Protein AF-A0A7S1SVS2-F1 (afdb_monomer_lite)

Radius of gyration: 29.64 Å; chains: 1; bounding box: 58×29×79 Å

Foldseek 3Di:
DPDDPDPPCDLVNLVVVLVVVCVVLPCVVPVVDPCSVVSNVVSVVVSVQVNDPVSSVVVVVVVVVVVVVVVVVVVVVVVVVVVVVVVVVVVVVVVVVVVVVVVVVVVD

Organism: NCBI:txid63592

InterPro domains:
  IPR001623 DnaJ domain [PF00226] (7-60)
  IPR001623 DnaJ domain [PR00625] (18-33)
  IPR001623 DnaJ domain [PR00625] (35-55)
  IPR001623 DnaJ domain [PS50076] (1-63)
  IPR001623 DnaJ domain [SM00271] (1-55)
  IPR001623 DnaJ domain [cd06257] (3-52)
  IPR036869 Chaperone J-domain superfamily [G3DSA:1.10.287.110] (1-58)
  IPR036869 Chaperone J-domain superfamily [SSF46565] (2-57)
  IPR052094 Pre-mRNA-splicing and ERAD-associated protein [PTHR44313] (6-105)

pLDDT: mean 78.22, std 8.76, range [51.66, 93.31]

Structure (mmCIF, N/CA/C/O backbone):
data_AF-A0A7S1SVS2-F1
#
_entry.id   AF-A0A7S1SVS2-F1
#
loop_
_atom_site.group_PDB
_atom_site.id
_atom_site.type_symbol
_atom_site.label_atom_id
_atom_site.label_alt_id
_atom_site.label_comp_id
_atom_site.label_asym_id
_atom_site.label_entity_id
_atom_site.label_seq_id
_atom_site.pdbx_PDB_ins_code
_atom_site.Cartn_x
_atom_site.Cartn_y
_atom_site.Cartn_z
_atom_site.occupancy
_atom_site.B_iso_or_equiv
_atom_site.auth_seq_id
_atom_site.auth_comp_id
_atom_site.auth_asym_id
_atom_site.auth_atom_id
_atom_site.pdbx_PDB_model_num
ATOM 1 N N . LEU A 1 1 ? 12.843 1.564 -6.900 1.00 57.34 1 LEU A N 1
ATOM 2 C CA . LEU A 1 1 ? 12.926 2.837 -7.658 1.00 57.34 1 LEU A CA 1
ATOM 3 C C . LEU A 1 1 ? 13.329 4.053 -6.814 1.00 57.34 1 LEU A C 1
ATOM 5 O O . LEU A 1 1 ? 13.690 5.053 -7.412 1.00 57.34 1 LEU A O 1
ATOM 9 N N . GLY A 1 2 ? 13.325 4.006 -5.471 1.00 54.34 2 GLY A N 1
ATOM 10 C CA . GLY A 1 2 ? 13.774 5.150 -4.651 1.00 54.34 2 GLY A CA 1
ATOM 11 C C . GLY A 1 2 ? 12.885 6.397 -4.759 1.00 54.34 2 GLY A C 1
ATOM 12 O O . GLY A 1 2 ? 13.259 7.457 -4.275 1.00 54.34 2 GLY A O 1
ATOM 13 N N . LEU A 1 3 ? 11.723 6.261 -5.400 1.00 55.53 3 LEU A N 1
ATOM 14 C CA . LEU A 1 3 ? 10.695 7.286 -5.478 1.00 55.53 3 LEU A CA 1
ATOM 15 C C . LEU A 1 3 ? 9.933 7.312 -4.152 1.00 55.53 3 LEU A C 1
ATOM 17 O O . LEU A 1 3 ? 9.664 6.258 -3.561 1.00 55.53 3 LEU A O 1
ATOM 21 N N . GLN A 1 4 ? 9.610 8.516 -3.687 1.00 51.66 4 GLN A N 1
ATOM 22 C CA . GLN A 1 4 ? 8.736 8.712 -2.538 1.00 51.66 4 GLN A CA 1
ATOM 23 C C . GLN A 1 4 ? 7.386 8.048 -2.851 1.00 51.66 4 GLN A C 1
ATOM 25 O O . GLN A 1 4 ? 6.848 8.217 -3.944 1.00 51.66 4 GLN A O 1
ATOM 30 N N . LYS A 1 5 ? 6.878 7.218 -1.930 1.00 52.31 5 LYS A N 1
ATOM 31 C CA . LYS A 1 5 ? 5.584 6.540 -2.093 1.00 52.31 5 LYS A CA 1
ATOM 32 C C . LYS A 1 5 ? 4.485 7.599 -2.069 1.00 52.31 5 LYS A C 1
ATOM 34 O O . LYS A 1 5 ? 4.102 8.045 -0.993 1.00 52.31 5 LYS A O 1
ATOM 39 N N . GLY A 1 6 ? 4.002 7.997 -3.238 1.00 54.88 6 GLY A N 1
ATOM 40 C CA . GLY A 1 6 ? 2.940 8.982 -3.349 1.00 54.88 6 GLY A CA 1
ATOM 41 C C . GLY A 1 6 ? 2.463 9.178 -4.789 1.00 54.88 6 GLY A C 1
ATOM 42 O O . GLY A 1 6 ? 3.212 8.901 -5.729 1.00 54.88 6 GLY A O 1
ATOM 43 N N . PRO A 1 7 ? 1.225 9.670 -4.963 1.00 55.62 7 PRO A N 1
ATOM 44 C CA . PRO A 1 7 ? 0.603 9.888 -6.273 1.00 55.62 7 PRO A CA 1
ATOM 45 C C . PRO A 1 7 ? 1.334 10.944 -7.121 1.00 55.62 7 PRO A C 1
ATOM 47 O O . PRO A 1 7 ? 1.136 11.000 -8.336 1.00 55.62 7 PRO A O 1
ATOM 50 N N . GLU A 1 8 ? 2.197 11.743 -6.491 1.00 61.31 8 GLU A N 1
ATOM 51 C CA . GLU A 1 8 ? 2.883 12.904 -7.066 1.00 61.31 8 GLU A CA 1
ATOM 52 C C . GLU A 1 8 ? 4.022 12.557 -8.030 1.00 61.31 8 GLU A C 1
ATOM 54 O O . GLU A 1 8 ? 4.460 13.430 -8.771 1.00 61.31 8 GLU A O 1
ATOM 59 N N . ALA A 1 9 ? 4.483 11.300 -8.073 1.00 66.81 9 ALA A N 1
ATOM 60 C CA . ALA A 1 9 ? 5.496 10.899 -9.044 1.00 66.81 9 ALA A CA 1
ATOM 61 C C . ALA A 1 9 ? 4.941 11.032 -10.473 1.00 66.81 9 ALA A C 1
ATOM 63 O O . ALA A 1 9 ? 4.011 10.312 -10.871 1.00 66.81 9 ALA A O 1
ATOM 64 N N . THR A 1 10 ? 5.519 11.961 -11.232 1.00 73.50 10 THR A N 1
ATOM 65 C CA . THR A 1 10 ? 5.156 12.231 -12.628 1.00 73.50 10 THR A CA 1
ATOM 66 C C . THR A 1 10 ? 5.722 11.165 -13.571 1.00 73.50 10 THR A C 1
ATOM 68 O O . THR A 1 10 ? 6.742 10.534 -13.278 1.00 73.50 10 THR A O 1
ATOM 71 N N . ASP A 1 11 ? 5.087 10.965 -14.732 1.00 75.00 11 ASP A N 1
ATOM 72 C CA . ASP A 1 11 ? 5.569 10.048 -15.778 1.00 75.00 11 ASP A CA 1
ATOM 73 C C . ASP A 1 11 ? 7.053 10.284 -16.134 1.00 75.00 11 ASP A C 1
ATOM 75 O O . ASP A 1 11 ? 7.816 9.337 -16.342 1.00 75.00 11 ASP A O 1
ATOM 79 N N . ASP A 1 12 ? 7.480 11.549 -16.175 1.00 78.50 12 ASP A N 1
ATOM 80 C CA . ASP A 1 12 ? 8.862 11.946 -16.453 1.00 78.50 12 ASP A CA 1
ATOM 81 C C . ASP A 1 12 ? 9.835 11.525 -15.344 1.00 78.50 12 ASP A C 1
ATOM 83 O O . ASP A 1 12 ? 10.927 11.021 -15.627 1.00 78.50 12 ASP A O 1
ATOM 87 N N . GLU A 1 13 ? 9.443 11.654 -14.078 1.00 79.75 13 GLU A N 1
ATOM 88 C CA . GLU A 1 13 ? 10.248 11.196 -12.944 1.00 79.75 13 GLU A CA 1
ATOM 89 C C . GLU A 1 13 ? 10.354 9.673 -12.894 1.00 79.75 13 GLU A C 1
ATOM 91 O O . GLU A 1 13 ? 11.442 9.144 -12.648 1.00 79.75 13 GLU A O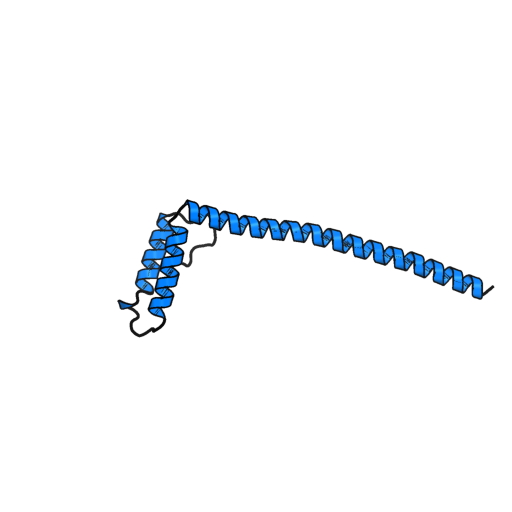 1
ATOM 96 N N . ILE A 1 14 ? 9.266 8.961 -13.197 1.00 80.25 14 ILE A N 1
ATOM 97 C CA . ILE A 1 14 ? 9.242 7.496 -13.288 1.00 80.25 14 ILE A CA 1
ATOM 98 C C . ILE A 1 14 ? 10.191 7.029 -14.397 1.00 80.25 14 ILE A C 1
ATOM 100 O O . ILE A 1 14 ? 11.040 6.165 -14.161 1.00 80.25 14 ILE A O 1
ATOM 104 N N . LYS A 1 15 ? 10.131 7.651 -15.581 1.00 81.50 15 LYS A N 1
ATOM 105 C CA . LYS A 1 15 ? 11.048 7.375 -16.701 1.00 81.50 15 LYS A CA 1
ATOM 106 C C . LYS A 1 15 ? 12.500 7.668 -16.343 1.00 81.50 15 LYS A C 1
ATOM 108 O O . LYS A 1 15 ? 13.385 6.862 -16.640 1.00 81.50 15 LYS A O 1
ATOM 113 N N . LYS A 1 16 ? 12.768 8.800 -15.692 1.00 83.88 16 LYS A N 1
ATOM 114 C CA . LYS A 1 16 ? 14.122 9.200 -15.285 1.00 83.88 16 LYS A CA 1
ATOM 115 C C . LYS A 1 16 ? 14.696 8.253 -14.230 1.00 83.88 16 LYS A C 1
ATOM 117 O O . LYS A 1 16 ? 15.849 7.832 -14.350 1.00 83.88 16 LYS A O 1
ATOM 122 N N . ALA A 1 17 ? 13.895 7.872 -13.236 1.00 83.75 17 ALA A N 1
ATOM 123 C CA . ALA A 1 17 ? 14.273 6.911 -12.207 1.00 83.75 17 ALA A CA 1
ATOM 124 C C . ALA A 1 17 ? 14.500 5.513 -12.794 1.00 83.75 17 ALA A C 1
ATOM 126 O O . ALA A 1 17 ? 15.510 4.886 -12.472 1.00 83.75 17 ALA A O 1
ATOM 127 N N . TYR A 1 18 ? 13.627 5.056 -13.700 1.00 84.88 18 TYR A N 1
ATOM 128 C CA . TYR A 1 18 ? 13.787 3.785 -14.407 1.00 84.88 18 TYR A CA 1
ATOM 129 C C . TYR A 1 18 ? 15.092 3.746 -15.195 1.00 84.88 18 TYR A C 1
ATOM 131 O O . TYR A 1 18 ? 15.897 2.851 -14.970 1.00 84.88 18 TYR A O 1
ATOM 139 N N . ARG A 1 19 ? 15.373 4.754 -16.033 1.00 84.19 19 ARG A N 1
ATOM 140 C CA . ARG A 1 19 ? 16.633 4.826 -16.798 1.00 84.19 19 ARG A CA 1
ATOM 141 C C . ARG A 1 19 ? 17.857 4.793 -15.884 1.00 84.19 19 ARG A C 1
ATOM 143 O O . ARG A 1 19 ? 18.804 4.055 -16.143 1.00 84.19 19 ARG A O 1
ATOM 150 N N . LYS A 1 20 ? 17.830 5.558 -14.787 1.00 85.88 20 LYS A N 1
ATOM 151 C CA . LYS A 1 20 ? 18.928 5.607 -13.812 1.00 85.88 20 LYS A CA 1
ATOM 152 C C . LYS A 1 20 ? 19.147 4.258 -13.118 1.00 85.88 20 LYS A C 1
ATOM 154 O O . LYS A 1 20 ? 20.294 3.898 -12.857 1.00 85.88 20 LYS A O 1
ATOM 159 N N . LEU A 1 21 ? 18.077 3.534 -12.796 1.00 84.31 21 LEU A N 1
ATOM 160 C CA . LEU A 1 21 ? 18.144 2.247 -12.105 1.00 84.31 21 LEU A CA 1
ATOM 161 C C . LEU A 1 21 ? 18.507 1.105 -13.067 1.00 84.31 21 LEU A C 1
ATOM 163 O O . LEU A 1 21 ? 19.356 0.283 -12.738 1.00 84.31 21 LEU A O 1
ATOM 167 N N . ALA A 1 22 ? 17.935 1.111 -14.272 1.00 84.75 22 ALA A N 1
ATOM 168 C CA . ALA A 1 22 ? 18.223 0.172 -15.350 1.00 84.75 22 ALA A CA 1
ATOM 169 C C . ALA A 1 22 ? 19.702 0.213 -15.746 1.00 84.75 22 ALA A C 1
ATOM 171 O O . ALA A 1 22 ? 20.317 -0.834 -15.872 1.00 84.75 22 ALA A O 1
ATOM 172 N N . LEU A 1 23 ? 20.307 1.402 -15.856 1.00 84.19 23 LEU A N 1
ATOM 173 C CA . LEU A 1 23 ? 21.740 1.539 -16.150 1.00 84.19 23 LEU A CA 1
ATOM 174 C C . LEU A 1 23 ? 22.647 1.028 -15.022 1.00 84.19 23 LEU A C 1
ATOM 176 O O . LEU A 1 23 ? 23.739 0.536 -15.295 1.00 84.19 23 LEU A O 1
ATOM 180 N N . GLN A 1 24 ? 22.217 1.153 -13.764 1.00 83.00 24 GLN A N 1
ATOM 181 C CA . GLN A 1 24 ? 22.976 0.662 -12.608 1.00 83.00 24 GLN A CA 1
ATOM 182 C C . GLN A 1 24 ? 22.877 -0.855 -12.456 1.00 83.00 24 GLN A C 1
ATOM 184 O O . GLN A 1 24 ? 23.851 -1.500 -12.082 1.00 83.00 24 GLN A O 1
ATOM 189 N N . LYS A 1 25 ? 21.702 -1.419 -12.742 1.00 82.31 25 LYS A N 1
ATOM 190 C CA . LYS A 1 25 ? 21.382 -2.839 -12.554 1.00 82.31 25 LYS A CA 1
ATOM 191 C C . LYS A 1 25 ? 21.366 -3.634 -13.860 1.00 82.31 25 LYS A C 1
ATOM 193 O O . LYS A 1 25 ? 20.893 -4.761 -13.875 1.00 82.31 25 LYS A O 1
ATOM 198 N N . HIS A 1 26 ? 21.889 -3.068 -14.949 1.00 82.88 26 HIS A N 1
ATOM 199 C CA . HIS A 1 26 ? 21.905 -3.735 -16.246 1.00 82.88 26 HIS A CA 1
ATOM 200 C C . HIS A 1 26 ? 22.739 -5.027 -16.174 1.00 82.88 26 HIS A C 1
ATOM 202 O O . HIS A 1 26 ? 23.865 -4.968 -15.661 1.00 82.88 26 HIS A O 1
ATOM 208 N N . PRO A 1 27 ? 22.253 -6.161 -16.710 1.00 82.19 27 PRO A N 1
ATOM 209 C CA . PRO A 1 27 ? 22.977 -7.433 -16.666 1.00 82.19 27 PRO A CA 1
ATOM 210 C C . PRO A 1 27 ? 24.329 -7.367 -17.394 1.00 82.19 27 PRO A C 1
ATOM 212 O O . PRO A 1 27 ? 25.300 -7.955 -16.935 1.00 82.19 27 PRO A O 1
ATOM 215 N N . ASP A 1 28 ? 24.439 -6.558 -18.455 1.00 84.94 28 ASP A N 1
ATOM 216 C CA . ASP A 1 28 ? 25.701 -6.347 -19.195 1.00 84.94 28 ASP A CA 1
ATOM 217 C C . ASP A 1 28 ? 26.818 -5.698 -18.354 1.00 84.94 28 ASP A C 1
ATOM 219 O O . ASP A 1 28 ? 27.992 -6.001 -18.541 1.00 84.94 28 ASP A O 1
ATOM 223 N N . LYS A 1 29 ? 26.465 -4.838 -17.386 1.00 80.38 29 LYS A N 1
ATOM 224 C CA . LYS A 1 29 ? 27.433 -4.211 -16.465 1.00 80.38 29 LYS A CA 1
ATOM 225 C C . LYS A 1 29 ? 27.632 -4.992 -15.168 1.00 80.38 29 LYS A C 1
ATOM 227 O O . LYS A 1 29 ? 28.585 -4.722 -14.449 1.00 80.38 29 LYS A O 1
ATOM 232 N N . ASN A 1 30 ? 26.744 -5.939 -14.871 1.00 81.25 30 ASN A N 1
ATOM 233 C CA . ASN A 1 30 ? 26.742 -6.735 -13.645 1.00 81.25 30 ASN A CA 1
ATOM 234 C C . ASN A 1 30 ? 26.812 -8.230 -13.977 1.00 81.25 30 ASN A C 1
ATOM 236 O O . ASN A 1 30 ? 26.060 -9.029 -13.423 1.00 81.25 30 ASN A O 1
ATOM 240 N N . ARG A 1 31 ? 27.704 -8.602 -14.902 1.00 75.94 31 ARG A N 1
ATOM 241 C CA . ARG A 1 31 ? 27.853 -9.983 -15.392 1.00 75.94 31 ARG A CA 1
ATOM 242 C C . ARG A 1 31 ? 28.301 -10.955 -14.298 1.00 75.94 31 ARG A C 1
ATOM 244 O O . ARG A 1 31 ? 28.020 -12.143 -14.396 1.00 75.94 31 ARG A O 1
ATOM 251 N N . ASP A 1 32 ? 28.947 -10.440 -13.257 1.00 81.81 32 ASP A N 1
ATOM 252 C CA . ASP A 1 32 ? 29.385 -11.187 -12.074 1.00 81.81 32 ASP A CA 1
ATOM 253 C C . ASP A 1 32 ? 28.256 -11.437 -11.059 1.00 81.81 32 ASP A C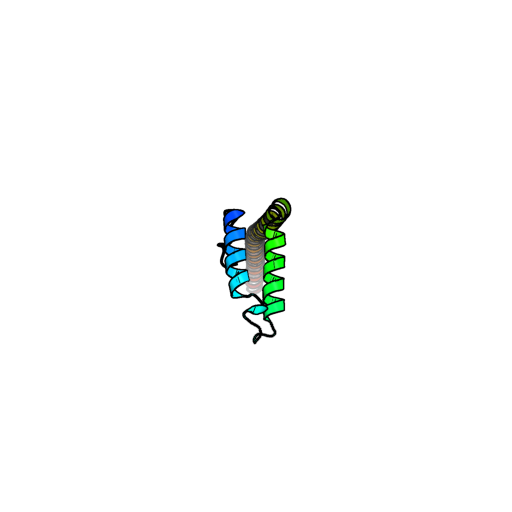 1
ATOM 255 O O . ASP A 1 32 ? 28.418 -12.223 -10.127 1.00 81.81 32 ASP A O 1
ATOM 259 N N . ASN A 1 33 ? 27.104 -10.774 -11.214 1.00 78.50 33 ASN A N 1
ATOM 260 C CA . ASN A 1 33 ? 25.958 -10.946 -10.330 1.00 78.50 33 ASN A CA 1
ATOM 261 C C . ASN A 1 33 ? 24.917 -11.876 -10.986 1.00 78.50 33 ASN A C 1
ATOM 263 O O . ASN A 1 33 ? 24.197 -11.442 -11.889 1.00 78.50 33 ASN A O 1
ATOM 267 N N . PRO A 1 34 ? 24.751 -13.121 -10.501 1.00 81.38 34 PRO A N 1
ATOM 268 C CA . PRO A 1 34 ? 23.782 -14.067 -11.059 1.00 81.38 34 PRO A CA 1
ATOM 269 C C . PRO A 1 34 ? 22.325 -13.612 -10.883 1.00 81.38 34 PRO A C 1
ATOM 271 O O . PRO A 1 34 ? 21.439 -14.095 -11.580 1.00 81.38 34 PRO A O 1
ATOM 274 N N . ASN A 1 35 ? 22.069 -12.659 -9.982 1.00 82.62 35 ASN A N 1
ATOM 275 C CA . ASN A 1 35 ? 20.740 -12.103 -9.744 1.00 82.62 35 ASN A CA 1
ATOM 276 C C . ASN A 1 35 ? 20.466 -10.828 -10.555 1.00 82.62 35 ASN A C 1
ATOM 278 O O . ASN A 1 35 ? 19.372 -10.279 -10.438 1.00 82.62 35 ASN A O 1
ATOM 282 N N . ALA A 1 36 ? 21.414 -10.343 -11.367 1.00 80.81 36 ALA A N 1
ATOM 283 C CA . ALA A 1 36 ? 21.240 -9.106 -12.132 1.00 80.81 36 ALA A CA 1
ATOM 284 C C . ALA A 1 36 ? 20.037 -9.174 -13.085 1.00 80.81 36 ALA A C 1
ATOM 286 O O . ALA A 1 36 ? 19.302 -8.199 -13.214 1.00 80.81 36 ALA A O 1
ATOM 287 N N . ASP A 1 37 ? 19.793 -10.337 -13.692 1.00 82.38 37 ASP A N 1
ATOM 288 C CA . ASP A 1 37 ? 18.634 -10.574 -14.556 1.00 82.38 37 ASP A CA 1
ATOM 289 C C . ASP A 1 37 ? 17.304 -10.510 -13.781 1.00 82.38 37 ASP A C 1
ATOM 291 O O . ASP A 1 37 ? 16.360 -9.832 -14.193 1.00 82.38 37 ASP A O 1
ATOM 295 N N . ALA A 1 38 ? 17.254 -11.128 -12.596 1.00 84.88 38 ALA A N 1
ATOM 296 C CA . ALA A 1 38 ? 16.080 -11.106 -11.726 1.00 84.88 38 ALA A CA 1
ATOM 297 C C . ALA A 1 38 ? 15.801 -9.698 -11.167 1.00 84.88 38 ALA A C 1
ATOM 299 O O . ALA A 1 38 ? 14.650 -9.252 -11.138 1.00 84.88 38 ALA A O 1
ATOM 300 N N . GLU A 1 39 ? 16.848 -8.974 -10.760 1.00 82.56 39 GLU A N 1
ATOM 301 C CA . GLU A 1 39 ? 16.747 -7.580 -10.326 1.00 82.56 39 GLU A CA 1
ATOM 302 C C . GLU A 1 39 ? 16.253 -6.684 -11.472 1.00 82.56 39 GLU A C 1
ATOM 304 O O . GLU A 1 39 ? 15.328 -5.894 -11.275 1.00 82.56 39 GLU A O 1
ATOM 309 N N . PHE A 1 40 ? 16.812 -6.832 -12.678 1.00 85.50 40 PHE A N 1
ATOM 310 C CA . PHE A 1 40 ? 16.408 -6.064 -13.857 1.00 85.50 40 PHE A CA 1
ATOM 311 C C . PHE A 1 40 ? 14.962 -6.363 -14.269 1.00 85.50 40 PHE A C 1
ATOM 313 O O . PHE A 1 40 ? 14.173 -5.439 -14.466 1.00 85.50 40 PHE A O 1
ATOM 320 N N . SER A 1 41 ? 14.575 -7.639 -14.279 1.00 85.44 41 SER A N 1
ATOM 321 C CA . SER A 1 41 ? 13.199 -8.080 -14.522 1.00 85.44 41 SER A CA 1
ATOM 322 C C . SER A 1 41 ? 12.212 -7.477 -13.517 1.00 85.44 41 SER A C 1
ATOM 324 O O . SER A 1 41 ? 11.115 -7.058 -13.889 1.00 85.44 41 SER A O 1
ATOM 326 N N . GLY A 1 42 ? 12.587 -7.389 -12.237 1.00 85.50 42 GLY A N 1
ATOM 327 C CA . GLY A 1 42 ? 11.772 -6.731 -11.212 1.00 85.50 42 GLY A CA 1
ATOM 328 C C . GLY A 1 42 ? 11.605 -5.228 -11.459 1.00 85.50 42 GLY A C 1
ATOM 329 O O . GLY A 1 42 ? 10.516 -4.683 -11.273 1.00 85.50 42 GLY A O 1
ATOM 330 N N . ILE A 1 43 ? 12.664 -4.560 -11.922 1.00 85.88 43 ILE A N 1
ATOM 331 C CA . ILE A 1 43 ? 12.643 -3.132 -12.269 1.00 85.88 43 ILE A 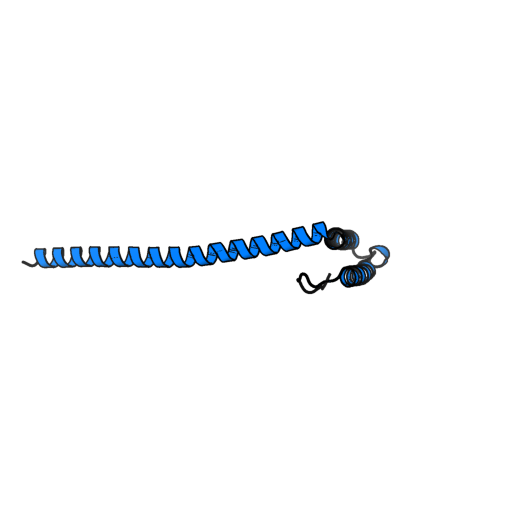CA 1
ATOM 332 C C . ILE A 1 43 ? 11.764 -2.879 -13.500 1.00 85.88 43 ILE A C 1
ATOM 334 O O . ILE A 1 43 ? 11.004 -1.910 -13.510 1.00 85.88 43 ILE A O 1
ATOM 338 N N . GLN A 1 44 ? 11.833 -3.752 -14.504 1.00 85.06 44 GLN A N 1
ATOM 339 C CA . GLN A 1 44 ? 11.031 -3.662 -15.721 1.00 85.06 44 GLN A CA 1
ATOM 340 C C . GLN A 1 44 ? 9.537 -3.836 -15.428 1.00 85.06 44 GLN A C 1
ATOM 342 O O . GLN A 1 44 ? 8.752 -2.960 -15.781 1.00 85.06 44 GLN A O 1
ATOM 347 N N . LYS A 1 45 ? 9.161 -4.868 -14.660 1.00 84.69 45 LYS A N 1
ATOM 348 C CA . LYS A 1 45 ? 7.769 -5.076 -14.218 1.00 84.69 45 LYS A CA 1
ATOM 349 C C . LYS A 1 45 ? 7.228 -3.887 -13.428 1.00 84.69 45 LYS A C 1
ATOM 351 O O . LYS A 1 45 ? 6.090 -3.470 -13.622 1.00 84.69 45 LYS A O 1
ATOM 356 N N . ALA A 1 46 ? 8.044 -3.319 -12.539 1.00 83.25 46 ALA A N 1
ATOM 357 C CA . ALA A 1 46 ? 7.657 -2.127 -11.793 1.00 83.25 46 ALA A CA 1
ATOM 358 C C . ALA A 1 46 ? 7.425 -0.924 -12.720 1.00 83.25 46 ALA A C 1
ATOM 360 O O . ALA A 1 46 ? 6.505 -0.149 -12.486 1.00 83.25 46 ALA A O 1
ATOM 361 N N . TYR A 1 47 ? 8.232 -0.764 -13.771 1.00 83.88 47 TYR A N 1
ATOM 362 C CA . TYR A 1 47 ? 8.057 0.311 -14.744 1.00 83.88 47 TYR A CA 1
ATOM 363 C C . TYR A 1 47 ? 6.823 0.116 -15.630 1.00 83.88 47 TYR A C 1
ATOM 365 O O . TYR A 1 47 ? 6.109 1.085 -15.853 1.00 83.88 47 TYR A O 1
ATOM 373 N N . GLU A 1 48 ? 6.526 -1.105 -16.078 1.00 82.88 48 GLU A N 1
ATOM 374 C CA . GLU A 1 48 ? 5.317 -1.399 -16.864 1.00 82.88 48 GLU A CA 1
ATOM 375 C C . GLU A 1 48 ? 4.041 -1.009 -16.109 1.00 82.88 48 GLU A C 1
ATOM 377 O O . GLU A 1 48 ? 3.187 -0.318 -16.657 1.00 82.88 48 GLU A O 1
ATOM 382 N N . VAL A 1 49 ? 3.958 -1.356 -14.821 1.00 78.62 49 VAL A N 1
ATOM 383 C CA . VAL A 1 49 ? 2.810 -1.005 -13.966 1.00 78.62 49 VAL A CA 1
ATOM 384 C C . VAL A 1 49 ? 2.722 0.502 -13.699 1.00 78.62 49 VAL A C 1
ATOM 386 O O . VAL A 1 49 ? 1.629 1.035 -13.540 1.00 78.62 49 VAL A O 1
ATOM 389 N N . LEU A 1 50 ? 3.859 1.200 -13.637 1.00 75.31 50 LEU A N 1
ATOM 390 C CA . LEU A 1 50 ? 3.907 2.638 -13.350 1.00 75.31 50 LEU A CA 1
ATOM 391 C C . LEU A 1 50 ? 3.779 3.527 -14.598 1.00 75.31 50 LEU A C 1
ATOM 393 O O . LEU A 1 50 ? 3.488 4.711 -14.458 1.00 75.31 50 LEU A O 1
ATOM 397 N N . CYS A 1 51 ? 4.037 2.989 -15.792 1.00 76.62 51 CYS A N 1
ATOM 398 C CA . CYS A 1 51 ? 3.950 3.707 -17.065 1.00 76.62 51 CYS A CA 1
ATOM 399 C C . CYS A 1 51 ? 2.515 3.756 -17.612 1.00 76.62 51 CYS A C 1
ATOM 401 O O . CYS A 1 51 ? 2.182 4.661 -18.377 1.00 76.62 51 CYS A O 1
ATOM 403 N N . ASP A 1 52 ? 1.673 2.789 -17.251 1.00 79.69 52 ASP A N 1
ATOM 404 C CA . ASP A 1 52 ? 0.256 2.800 -17.595 1.00 79.69 52 ASP A CA 1
ATOM 405 C C . ASP A 1 52 ? -0.512 3.625 -16.549 1.00 79.69 52 ASP A C 1
ATOM 407 O O . ASP A 1 52 ? -0.503 3.324 -15.354 1.00 79.69 52 ASP A O 1
ATOM 411 N N . LYS A 1 53 ? -1.163 4.703 -17.002 1.00 71.81 53 LYS A N 1
ATOM 412 C CA . LYS A 1 53 ? -1.906 5.626 -16.135 1.00 71.81 53 LYS A CA 1
ATOM 413 C C . LYS A 1 53 ? -3.109 4.958 -15.474 1.00 71.81 53 LYS A C 1
ATOM 415 O O . LYS A 1 53 ? -3.390 5.263 -14.315 1.00 71.81 53 LYS A O 1
ATOM 420 N N . ASP A 1 54 ? -3.779 4.048 -16.175 1.00 75.00 54 ASP A N 1
ATOM 421 C CA . ASP A 1 54 ? -4.916 3.300 -15.644 1.00 75.00 54 ASP A CA 1
ATOM 422 C C . ASP A 1 54 ? -4.433 2.255 -14.634 1.00 75.00 54 ASP A C 1
ATOM 424 O O . ASP A 1 54 ? -5.004 2.126 -13.548 1.00 75.00 54 ASP A O 1
ATOM 428 N N . ALA A 1 55 ? -3.320 1.575 -14.925 1.00 74.00 55 ALA A N 1
ATOM 429 C CA . ALA A 1 55 ? -2.701 0.642 -13.983 1.00 74.00 55 ALA A CA 1
ATOM 430 C C . ALA A 1 55 ? -2.178 1.351 -12.720 1.00 74.00 55 ALA A C 1
ATOM 432 O O . ALA A 1 55 ? -2.390 0.860 -11.606 1.00 74.00 55 ALA A O 1
ATOM 433 N N . LYS A 1 56 ? -1.558 2.531 -12.868 1.00 72.81 56 LYS A N 1
ATOM 434 C CA . LYS A 1 56 ? -1.125 3.379 -11.748 1.00 72.81 56 LYS A CA 1
ATOM 435 C C . LYS A 1 56 ? -2.326 3.804 -10.901 1.00 72.81 56 LYS A C 1
ATOM 437 O O . LYS A 1 56 ? -2.301 3.631 -9.685 1.00 72.81 56 LYS A O 1
ATOM 442 N N . ALA A 1 57 ? -3.394 4.295 -11.530 1.00 73.62 57 ALA A N 1
ATOM 443 C CA . ALA A 1 57 ? -4.604 4.714 -10.827 1.00 73.62 57 ALA A CA 1
ATOM 444 C C . ALA A 1 57 ? -5.286 3.548 -10.090 1.00 73.62 57 ALA A C 1
ATOM 446 O O . ALA A 1 57 ? -5.728 3.709 -8.950 1.00 73.62 57 ALA A O 1
ATOM 447 N N . ALA A 1 58 ? -5.333 2.359 -10.697 1.00 76.31 58 ALA A N 1
ATOM 448 C CA . ALA A 1 58 ? -5.859 1.156 -10.057 1.00 76.31 58 ALA A CA 1
ATOM 449 C C . ALA A 1 58 ? -5.017 0.742 -8.840 1.00 76.31 58 ALA A C 1
ATOM 451 O O . ALA A 1 58 ? -5.566 0.405 -7.788 1.00 76.31 58 ALA A O 1
ATOM 452 N N . LEU A 1 59 ? -3.688 0.805 -8.957 1.00 75.50 59 LEU A N 1
ATOM 453 C CA . LEU A 1 59 ? -2.765 0.498 -7.869 1.00 75.50 59 LEU A CA 1
ATOM 454 C C . LEU A 1 59 ? -2.918 1.489 -6.702 1.00 75.50 59 LEU A C 1
ATOM 456 O O . LEU A 1 59 ? -3.063 1.069 -5.551 1.00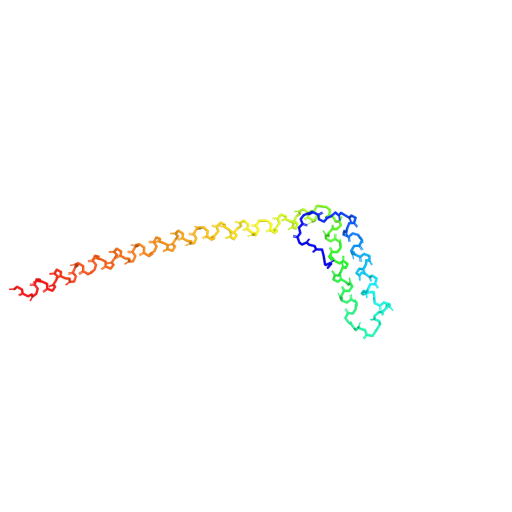 75.50 59 LEU A O 1
ATOM 460 N N . ASP A 1 60 ? -2.964 2.788 -6.998 1.00 74.75 60 ASP A N 1
ATOM 461 C CA . ASP A 1 60 ? -3.194 3.846 -6.010 1.00 74.75 60 ASP A CA 1
ATOM 462 C C . ASP A 1 60 ? -4.564 3.679 -5.327 1.00 74.75 60 ASP A C 1
ATOM 464 O O . ASP A 1 60 ? -4.673 3.754 -4.097 1.00 74.75 60 ASP A O 1
ATOM 468 N N . GLY A 1 61 ? -5.601 3.347 -6.102 1.00 78.88 61 GLY A N 1
ATOM 469 C CA . GLY A 1 61 ? -6.939 3.038 -5.600 1.00 78.88 61 GLY A CA 1
ATOM 470 C C . GLY A 1 61 ? -6.968 1.830 -4.658 1.00 78.88 61 GLY A C 1
ATOM 471 O O . GLY A 1 61 ? -7.612 1.886 -3.609 1.00 78.88 61 GLY A O 1
ATOM 472 N N . LEU A 1 62 ? -6.235 0.756 -4.970 1.00 79.62 62 LEU A N 1
ATOM 473 C CA . LEU A 1 62 ? -6.116 -0.424 -4.104 1.00 79.62 62 LEU A CA 1
ATOM 474 C C . LEU A 1 62 ? -5.428 -0.095 -2.776 1.00 79.62 62 LEU A C 1
ATOM 476 O O . LEU A 1 62 ? -5.885 -0.537 -1.717 1.00 79.62 62 LEU A O 1
ATOM 480 N N . TYR A 1 63 ? -4.351 0.694 -2.809 1.00 78.31 63 TYR A N 1
ATOM 481 C CA . TYR A 1 63 ? -3.664 1.125 -1.593 1.00 78.31 63 TYR A CA 1
ATOM 482 C C . TYR A 1 63 ? -4.555 2.017 -0.724 1.00 78.31 63 TYR A C 1
ATOM 484 O O . TYR A 1 63 ? -4.658 1.786 0.485 1.00 78.31 63 TYR A O 1
ATOM 492 N N . ALA A 1 64 ? -5.266 2.970 -1.331 1.00 79.06 64 ALA A N 1
ATOM 493 C CA . ALA A 1 64 ? -6.222 3.823 -0.632 1.00 79.06 64 ALA A CA 1
ATOM 494 C C . ALA A 1 64 ? -7.391 3.016 -0.040 1.00 79.06 64 ALA A C 1
ATOM 496 O O . ALA A 1 64 ? -7.755 3.208 1.122 1.00 79.06 64 ALA A O 1
ATOM 497 N N . ALA A 1 65 ? -7.946 2.062 -0.792 1.00 79.44 65 ALA A N 1
ATOM 498 C CA . ALA A 1 65 ? -9.027 1.193 -0.331 1.00 79.44 65 ALA A CA 1
ATOM 499 C C . ALA A 1 65 ? -8.594 0.303 0.843 1.00 79.44 65 ALA A C 1
ATOM 501 O O . ALA A 1 65 ? -9.355 0.125 1.799 1.00 79.44 65 ALA A O 1
ATOM 502 N N . ARG A 1 66 ? -7.361 -0.221 0.813 1.00 78.88 66 ARG A N 1
ATOM 503 C CA . ARG A 1 66 ? -6.794 -1.009 1.914 1.00 78.88 66 ARG A CA 1
ATOM 504 C C . ARG A 1 66 ? -6.630 -0.163 3.173 1.00 78.88 66 ARG A C 1
ATOM 506 O O . ARG A 1 66 ? -7.115 -0.571 4.226 1.00 78.88 66 ARG A O 1
ATOM 513 N N . ALA A 1 67 ? -6.053 1.031 3.051 1.00 77.69 67 ALA A N 1
ATOM 514 C CA . ALA A 1 67 ? -5.921 1.971 4.162 1.00 77.69 67 ALA A CA 1
ATOM 515 C C . ALA A 1 67 ? -7.292 2.375 4.738 1.00 77.69 67 ALA A C 1
ATOM 517 O O . ALA A 1 67 ? -7.491 2.383 5.954 1.00 77.69 67 ALA A O 1
ATOM 518 N N . ALA A 1 68 ? -8.278 2.634 3.874 1.00 76.69 68 ALA A N 1
ATOM 519 C CA . ALA A 1 68 ? -9.638 2.968 4.288 1.00 76.69 68 ALA A CA 1
ATOM 520 C C . ALA A 1 68 ? -10.345 1.801 4.997 1.00 76.69 68 ALA A C 1
ATOM 522 O O . ALA A 1 68 ? -11.058 2.019 5.980 1.00 76.69 68 ALA A O 1
ATOM 523 N N . LYS A 1 69 ? -10.151 0.558 4.535 1.00 75.12 69 LYS A N 1
ATOM 524 C CA . LYS A 1 69 ? -10.693 -0.648 5.180 1.00 75.12 69 LYS A CA 1
ATOM 525 C C . LYS A 1 69 ? -10.096 -0.844 6.574 1.00 75.12 69 LYS A C 1
ATOM 527 O O . LYS A 1 69 ? -10.843 -1.089 7.520 1.00 75.12 69 LYS A O 1
ATOM 532 N N . GLU A 1 70 ? -8.785 -0.683 6.709 1.00 70.81 70 GLU A N 1
ATOM 533 C CA . GLU A 1 70 ? -8.072 -0.795 7.986 1.00 70.81 70 GLU A CA 1
ATOM 534 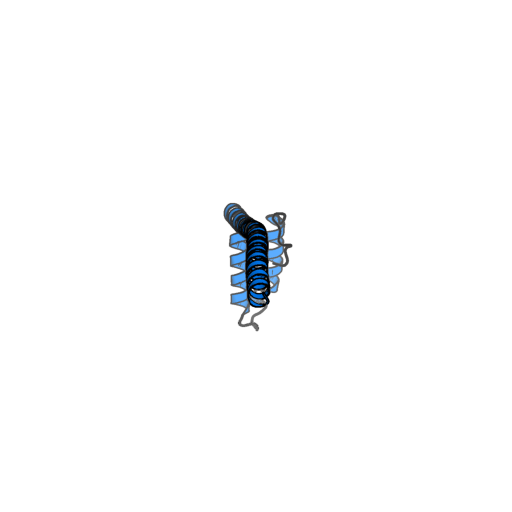C C . GLU A 1 70 ? -8.537 0.281 8.982 1.00 70.81 70 GLU A C 1
ATOM 536 O O . GLU A 1 70 ? -8.872 -0.018 10.130 1.00 70.81 70 GLU A O 1
ATOM 541 N N . ALA A 1 71 ? -8.701 1.522 8.511 1.00 73.75 71 ALA A N 1
ATOM 542 C CA . ALA A 1 71 ? -9.224 2.625 9.314 1.00 73.75 71 ALA A CA 1
ATOM 543 C C . ALA A 1 71 ? -10.687 2.416 9.757 1.00 73.75 71 ALA A C 1
ATOM 545 O O . ALA A 1 71 ? -11.060 2.796 10.871 1.00 73.75 71 ALA A O 1
ATOM 546 N N . ARG A 1 72 ? -11.531 1.808 8.909 1.00 72.50 72 ARG A N 1
ATOM 547 C CA . ARG A 1 72 ? -12.921 1.461 9.261 1.00 72.50 72 ARG A CA 1
ATOM 548 C C . ARG A 1 72 ? -12.975 0.388 10.346 1.00 72.50 72 ARG A C 1
ATOM 550 O O . ARG A 1 72 ? -13.704 0.566 11.321 1.00 72.50 72 ARG A O 1
ATOM 557 N N . HIS A 1 73 ? -12.184 -0.673 10.199 1.00 67.88 73 HIS A N 1
ATOM 558 C CA . HIS A 1 73 ? -12.110 -1.746 11.190 1.00 67.88 73 HIS A CA 1
ATOM 559 C C . HIS A 1 73 ? -11.592 -1.236 12.537 1.00 67.88 73 HIS A C 1
ATOM 561 O O . HIS A 1 73 ? -12.253 -1.445 13.545 1.00 67.88 73 HIS A O 1
ATOM 567 N N . SER A 1 74 ? -10.521 -0.437 12.556 1.00 70.69 74 SER A N 1
ATOM 568 C CA . SER A 1 74 ? -9.970 0.133 13.796 1.00 70.69 74 SER A CA 1
ATOM 569 C C . SER A 1 74 ? -11.007 0.905 14.633 1.00 70.69 74 SER A C 1
ATOM 571 O O . SER A 1 74 ? -11.117 0.709 15.847 1.00 70.69 74 SER A O 1
ATOM 573 N N . LYS A 1 75 ? -11.835 1.742 13.990 1.00 64.56 75 LYS A N 1
ATOM 574 C CA . LYS A 1 75 ? -12.887 2.509 14.683 1.00 64.56 75 LYS A CA 1
ATOM 575 C C . LYS A 1 75 ? -14.015 1.618 15.211 1.00 64.56 75 LYS A C 1
ATOM 577 O O . LYS A 1 75 ? -14.590 1.914 16.260 1.00 64.56 75 LYS A O 1
ATOM 582 N N . GLN A 1 76 ? -14.339 0.538 14.501 1.00 68.69 76 GLN A N 1
ATOM 583 C CA . GLN A 1 76 ? -15.346 -0.430 14.939 1.00 68.69 76 GLN A CA 1
ATOM 584 C C . GLN A 1 76 ? -14.825 -1.345 16.057 1.00 68.69 76 GLN A C 1
ATOM 586 O O . GLN A 1 76 ? -15.574 -1.637 16.991 1.00 68.69 76 GLN A O 1
ATOM 591 N N . ASP A 1 77 ? -13.547 -1.721 16.022 1.00 73.38 77 ASP A N 1
ATOM 592 C CA . ASP A 1 77 ? -12.889 -2.538 17.044 1.00 73.38 77 ASP A CA 1
ATOM 593 C C . ASP A 1 77 ? -12.790 -1.812 18.390 1.00 73.38 77 ASP A C 1
ATOM 595 O O . ASP A 1 77 ? -13.141 -2.381 19.424 1.00 73.38 77 ASP A O 1
ATOM 599 N N . ALA A 1 78 ? -12.433 -0.523 18.399 1.00 78.19 78 ALA A N 1
ATOM 600 C CA . ALA A 1 78 ? -12.378 0.261 19.636 1.00 78.19 78 ALA A CA 1
ATOM 601 C C . ALA A 1 78 ? -13.751 0.381 20.326 1.00 78.19 78 ALA A C 1
ATOM 603 O O . ALA A 1 78 ? -13.856 0.265 21.550 1.00 78.19 78 ALA A O 1
ATOM 604 N N . LYS A 1 79 ? -14.822 0.580 19.545 1.00 81.19 79 LYS A N 1
ATOM 605 C CA . LYS A 1 79 ? -16.193 0.659 20.070 1.00 81.19 79 LYS A CA 1
ATOM 606 C C . LYS A 1 79 ? -16.682 -0.701 20.578 1.00 81.19 79 LYS A C 1
ATOM 608 O O . LYS A 1 79 ? -17.303 -0.760 21.636 1.00 81.19 79 LYS A O 1
ATOM 613 N N . ARG A 1 80 ? -16.374 -1.790 19.861 1.00 82.50 80 ARG A N 1
ATOM 614 C CA . ARG A 1 80 ? -16.686 -3.163 20.297 1.00 82.50 80 ARG A CA 1
ATOM 615 C C . ARG A 1 80 ? -15.950 -3.547 21.577 1.00 82.50 80 ARG A C 1
ATOM 617 O O . ARG A 1 80 ? -16.557 -4.174 22.439 1.00 82.50 80 ARG A O 1
ATOM 624 N N . ARG A 1 81 ? -14.681 -3.158 21.713 1.00 81.25 81 ARG A N 1
ATOM 625 C CA . ARG A 1 81 ? -13.881 -3.398 22.919 1.00 81.25 81 ARG A CA 1
ATOM 626 C C . A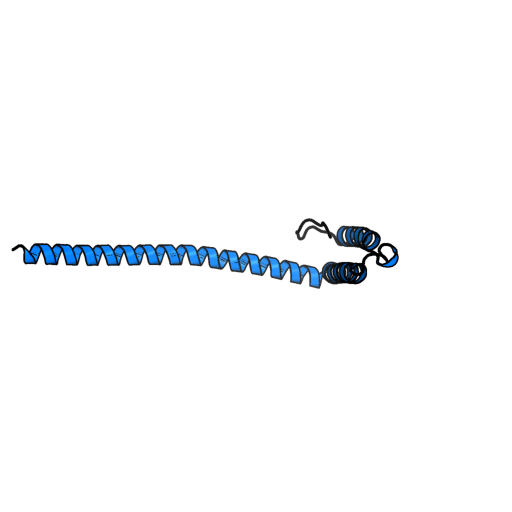RG A 1 81 ? -14.476 -2.687 24.136 1.00 81.25 81 ARG A C 1
ATOM 628 O O . ARG A 1 81 ? -14.785 -3.356 25.114 1.00 81.25 81 ARG A O 1
ATOM 635 N N . LYS A 1 82 ? -14.755 -1.382 24.023 1.00 88.56 82 LYS A N 1
ATOM 636 C CA . LYS A 1 82 ? -15.395 -0.614 25.106 1.00 88.56 82 LYS A CA 1
ATOM 637 C C . LYS A 1 82 ? -16.746 -1.190 25.523 1.00 88.56 82 LYS A C 1
ATOM 639 O O . LYS A 1 82 ? -17.029 -1.264 26.710 1.00 88.56 82 LYS A O 1
ATOM 644 N N . LEU A 1 83 ? -17.566 -1.614 24.559 1.00 89.00 83 LEU A N 1
ATOM 645 C CA . LEU A 1 83 ? -18.870 -2.205 24.857 1.00 89.00 83 LEU A CA 1
ATOM 646 C C . LEU A 1 83 ? -18.738 -3.521 25.637 1.00 89.00 83 LEU A C 1
ATOM 648 O O . LEU A 1 83 ? -19.503 -3.753 26.564 1.00 89.00 83 LEU A O 1
ATOM 652 N N . ARG A 1 84 ? -17.764 -4.368 25.283 1.00 81.56 84 ARG A N 1
ATOM 653 C CA . ARG A 1 84 ? -17.488 -5.611 26.020 1.00 81.56 84 ARG A CA 1
ATOM 654 C C . ARG A 1 84 ? -17.001 -5.339 27.440 1.00 81.56 84 ARG A C 1
ATOM 656 O O . ARG A 1 84 ? -17.492 -5.977 28.358 1.00 81.56 84 ARG A O 1
ATOM 663 N N . GLU A 1 85 ? -16.093 -4.382 27.616 1.00 88.94 85 GLU A N 1
ATOM 664 C CA . GLU A 1 85 ? -15.597 -3.991 28.944 1.00 88.94 85 GLU A CA 1
ATOM 665 C C . GLU A 1 85 ? -16.720 -3.412 29.823 1.00 88.94 85 GLU A C 1
ATOM 667 O O . GLU A 1 85 ? -16.790 -3.718 31.010 1.00 88.94 85 GLU A O 1
ATOM 672 N N . GLU A 1 86 ? -17.634 -2.619 29.251 1.00 92.25 86 GLU A N 1
ATOM 673 C CA . GLU A 1 86 ? -18.793 -2.090 29.984 1.00 92.25 86 GLU A CA 1
ATOM 674 C C . GLU A 1 86 ? -19.784 -3.196 30.387 1.00 92.25 86 GLU A C 1
ATOM 676 O O . GLU A 1 86 ? -20.306 -3.171 31.503 1.00 92.25 86 GLU A O 1
ATOM 681 N N . LEU A 1 87 ? -20.028 -4.171 29.502 1.00 88.62 87 LEU A N 1
ATOM 682 C CA . LEU A 1 87 ? -20.886 -5.325 29.792 1.00 88.62 87 LEU A CA 1
ATOM 683 C C . LEU A 1 87 ? -20.292 -6.199 30.900 1.00 88.62 87 LEU A C 1
ATOM 685 O O . LEU A 1 87 ? -20.968 -6.437 31.895 1.00 88.62 87 LEU A O 1
ATOM 689 N N . GLU A 1 88 ? -19.019 -6.579 30.783 1.00 91.69 88 GLU A N 1
ATOM 690 C CA . GLU A 1 88 ? -18.344 -7.424 31.777 1.00 91.69 88 GLU A CA 1
ATOM 691 C C . GLU A 1 88 ? -18.292 -6.742 33.153 1.00 91.69 88 GLU A C 1
ATOM 693 O O . GLU A 1 88 ? -18.478 -7.380 34.191 1.00 91.69 88 GLU A O 1
ATOM 698 N N . ARG A 1 89 ? -18.089 -5.419 33.174 1.00 93.31 89 ARG A N 1
ATOM 699 C CA . ARG A 1 89 ? -18.133 -4.636 34.409 1.00 93.31 89 ARG A CA 1
ATOM 700 C C . ARG A 1 89 ? -19.523 -4.671 35.052 1.00 93.31 89 ARG A C 1
ATOM 702 O O . ARG A 1 89 ? -19.623 -4.893 36.255 1.00 93.31 89 ARG A O 1
ATOM 709 N N . ARG A 1 90 ? -20.585 -4.478 34.265 1.00 89.56 90 ARG A N 1
ATOM 710 C CA . ARG A 1 90 ? -21.968 -4.559 34.761 1.00 89.56 90 ARG A CA 1
ATOM 711 C C . ARG A 1 90 ? -22.316 -5.948 35.282 1.00 89.56 90 ARG A C 1
ATOM 713 O O . ARG A 1 90 ? -22.963 -6.045 36.318 1.00 89.56 90 ARG A O 1
ATOM 720 N N . GLU A 1 91 ? -21.893 -7.001 34.591 1.00 89.69 91 GLU A N 1
ATOM 721 C CA . GLU A 1 91 ? -22.117 -8.380 35.035 1.00 89.69 91 GLU A CA 1
ATOM 722 C C . GLU A 1 91 ? -21.414 -8.647 36.371 1.00 89.69 91 GLU A C 1
ATOM 724 O O . GLU A 1 91 ? -22.040 -9.170 37.290 1.00 89.69 91 GLU A O 1
ATOM 729 N N . LYS A 1 92 ? -20.169 -8.176 36.534 1.00 88.06 92 LYS A N 1
ATOM 730 C CA . LYS A 1 92 ? -19.452 -8.238 37.816 1.00 88.06 92 LYS A CA 1
ATOM 731 C C . LYS A 1 92 ? -20.141 -7.466 38.935 1.00 88.06 92 LYS A C 1
ATOM 733 O O . LYS A 1 92 ? -20.202 -7.983 40.041 1.00 88.06 92 LYS A O 1
ATOM 738 N N . GLU A 1 93 ? -20.646 -6.260 38.679 1.00 88.56 93 GLU A N 1
ATOM 739 C CA . GLU A 1 93 ? -21.351 -5.466 39.701 1.00 88.56 93 GLU A CA 1
ATOM 740 C C . GLU A 1 93 ? -22.650 -6.156 40.154 1.00 88.56 93 GLU A C 1
ATOM 742 O O . GLU A 1 93 ? -22.954 -6.188 41.345 1.00 88.56 93 GLU A O 1
ATOM 747 N N . VAL A 1 94 ? -23.391 -6.773 39.227 1.00 90.38 94 VAL A N 1
ATOM 748 C CA . VAL A 1 94 ? -24.604 -7.543 39.553 1.00 90.38 94 VAL A CA 1
ATOM 749 C C . VAL A 1 94 ? -24.271 -8.829 40.313 1.00 90.38 94 VAL A C 1
ATOM 751 O O . VAL A 1 94 ? -24.969 -9.175 41.265 1.00 90.38 94 VAL A O 1
ATOM 754 N N . GLU A 1 95 ? -23.217 -9.542 39.915 1.00 83.88 95 GLU A N 1
ATOM 755 C CA . GLU A 1 95 ? -22.771 -10.761 40.593 1.00 83.88 95 GLU A CA 1
ATOM 756 C C . GLU A 1 95 ? -22.223 -10.465 41.993 1.00 83.88 95 GLU A C 1
ATOM 758 O O . GLU A 1 95 ? -22.574 -11.159 42.945 1.00 83.88 95 GLU A O 1
ATOM 763 N N . GLN A 1 96 ? -21.446 -9.389 42.147 1.00 79.56 96 GLN A N 1
ATOM 764 C CA . GLN A 1 96 ? -20.981 -8.919 43.450 1.00 79.56 96 GLN A CA 1
ATOM 765 C C . GLN A 1 96 ? -22.153 -8.551 44.352 1.00 79.56 96 GLN A C 1
ATOM 767 O O . GLN A 1 96 ? -22.251 -9.115 45.437 1.00 79.56 96 GLN A O 1
ATOM 772 N N . GLY A 1 97 ? -23.097 -7.735 43.875 1.00 84.81 97 GLY A N 1
ATOM 773 C CA . GLY A 1 97 ? -24.290 -7.381 44.645 1.00 84.81 97 GLY A CA 1
ATOM 774 C C . GLY A 1 97 ? -25.114 -8.602 45.068 1.00 84.81 97 GLY A C 1
ATOM 775 O O . GLY A 1 97 ? -25.525 -8.690 46.221 1.00 84.81 97 GLY A O 1
ATOM 776 N N . ARG A 1 98 ? -25.288 -9.594 44.181 1.00 78.25 98 ARG A N 1
ATOM 777 C CA . ARG A 1 98 ? -25.935 -10.871 44.531 1.00 78.25 98 ARG A CA 1
ATOM 778 C C . ARG A 1 98 ? -25.153 -11.648 45.582 1.00 78.25 98 ARG A C 1
ATOM 780 O O . ARG A 1 98 ? -25.755 -12.137 46.530 1.00 78.25 98 ARG A O 1
ATOM 787 N N . SER A 1 99 ? -23.835 -11.748 45.437 1.00 72.06 99 SER A N 1
ATOM 788 C CA . SER A 1 99 ? -22.986 -12.460 46.394 1.00 72.06 99 SER A CA 1
ATOM 789 C C . SER A 1 99 ? -22.948 -11.777 47.767 1.00 72.06 99 SER A C 1
ATOM 791 O O . SER A 1 99 ? -22.991 -12.453 48.791 1.00 72.06 99 SER A O 1
ATOM 793 N N . GLU A 1 100 ? -22.934 -10.443 47.810 1.00 76.00 100 GLU A N 1
ATOM 794 C CA . GLU A 1 100 ? -22.981 -9.654 49.042 1.00 76.00 100 GLU A CA 1
ATOM 795 C C . GLU A 1 100 ? -24.340 -9.787 49.733 1.00 76.00 100 GLU A C 1
ATOM 797 O O . GLU A 1 100 ? -24.395 -9.964 50.951 1.00 76.00 100 GLU A O 1
ATOM 802 N N . GLU A 1 101 ? -25.431 -9.768 48.963 1.00 74.94 101 GLU A N 1
ATOM 803 C CA . GLU A 1 101 ? -26.787 -9.984 49.467 1.00 74.94 101 GLU A CA 1
ATOM 804 C C . GLU A 1 101 ? -26.959 -11.408 50.015 1.00 74.94 101 GLU A C 1
ATOM 806 O O . GLU A 1 101 ? -27.519 -11.589 51.095 1.00 74.94 101 GLU A O 1
ATOM 811 N N . GLU A 1 102 ? -26.413 -12.416 49.332 1.00 77.62 102 GLU A N 1
ATOM 812 C CA . GLU A 1 102 ? -26.453 -13.820 49.754 1.00 77.62 102 GLU A CA 1
ATOM 813 C C . GLU A 1 102 ? -25.636 -14.059 51.037 1.00 77.62 102 GLU A C 1
ATOM 815 O O . GLU A 1 102 ? -26.120 -14.699 51.974 1.00 77.62 102 GLU A O 1
ATOM 820 N N . VAL A 1 103 ? -24.442 -13.462 51.145 1.00 79.56 103 VAL A N 1
ATOM 821 C CA . VAL A 1 103 ? -23.613 -13.505 52.363 1.00 79.56 103 VAL A CA 1
ATOM 822 C C . VAL A 1 103 ? -24.274 -12.756 53.523 1.00 79.56 103 VAL A C 1
ATOM 824 O O . VAL A 1 103 ? -24.219 -13.227 54.660 1.00 79.56 103 VAL A O 1
ATOM 827 N N . ALA A 1 104 ? -24.908 -11.607 53.271 1.00 78.19 104 ALA A N 1
ATOM 828 C CA . ALA A 1 104 ? -25.645 -10.865 54.292 1.00 78.19 104 ALA A CA 1
ATOM 829 C C . ALA A 1 104 ? -26.854 -11.660 54.805 1.00 78.19 104 ALA A C 1
ATOM 831 O O . ALA A 1 104 ? -27.102 -11.693 56.010 1.00 78.19 104 ALA A O 1
ATOM 832 N N . ARG A 1 105 ? -27.560 -12.360 53.910 1.00 76.12 105 ARG A N 1
ATOM 833 C CA . ARG A 1 105 ? -28.680 -13.243 54.260 1.00 76.12 105 ARG A CA 1
ATOM 834 C C . ARG A 1 105 ? -28.246 -14.473 55.052 1.00 76.12 105 ARG A C 1
ATOM 836 O O . ARG A 1 105 ? -28.991 -14.908 55.914 1.00 76.12 105 ARG A O 1
ATOM 843 N N . ALA A 1 106 ? -27.062 -15.018 54.773 1.00 74.69 106 ALA A N 1
ATOM 844 C CA . ALA A 1 106 ? -26.507 -16.172 55.484 1.00 74.69 106 ALA A CA 1
ATOM 845 C C . ALA A 1 106 ? -25.941 -15.836 56.880 1.00 74.69 106 ALA A C 1
ATOM 847 O O . ALA A 1 106 ? -25.623 -16.742 57.648 1.00 74.69 106 ALA A O 1
ATOM 848 N N . ARG A 1 107 ? -25.769 -14.545 57.199 1.00 72.69 107 ARG A N 1
ATOM 849 C CA . ARG A 1 107 ? -25.302 -14.054 58.510 1.00 72.69 107 ARG A CA 1
ATOM 850 C C . ARG A 1 107 ? -26.439 -13.655 59.464 1.00 72.69 107 ARG A C 1
ATOM 852 O O . ARG A 1 107 ? -26.141 -13.322 60.611 1.00 72.69 107 ARG A O 1
ATOM 859 N N . LEU A 1 108 ? -27.686 -13.655 58.989 1.00 61.84 108 LEU A N 1
ATOM 860 C CA . LEU A 1 108 ? -28.923 -13.430 59.752 1.00 61.84 108 LEU A CA 1
ATOM 861 C C . LEU A 1 108 ? -29.524 -14.764 60.202 1.00 61.84 108 LEU A C 1
ATOM 863 O O . LEU A 1 108 ? -30.062 -14.790 61.330 1.00 61.84 108 LEU A O 1
#

Sequence (108 aa):
LGLQKGPEATDDEIKKAYRKLALQKHPDKNRDNPNADAEFSGIQKAYEVLCDKDAKAALDGLYAARAAKEARHSKQDAKRRKLREELERREKEVEQGRSEEEVARARL

Secondary structure (DSSP, 8-state):
----SSTT--HHHHHHHHHHHHHHS-TTT-TT-TTHHHHHHHHHHHHHHHH-HHHHHHHHHHHHHHHHHHHHHHHHHHHHHHHHHHHHHHHHHHHHHHHHHHHHHHT-